Protein AF-A0A0M3J7D9-F1 (afdb_monomer)

Secondary structure (DSSP, 8-state):
-----SS-EEEEEEEP-TT--SEEEEEEEETT---EEEEEEE-TTSSSEEEEEEEEEGGGSSSSPEEEEEE-SSEEEEEETTSEEEEEETTGGGS--SEE--SEEEE-SS-EEEEEESSSSEEEEEETTEEEEEES------------

Structure (mmCIF, N/CA/C/O backbone):
data_AF-A0A0M3J7D9-F1
#
_entry.id   AF-A0A0M3J7D9-F1
#
loop_
_atom_site.group_PDB
_atom_site.id
_atom_site.type_symbol
_atom_site.label_atom_id
_atom_site.label_alt_id
_atom_site.label_comp_id
_atom_site.label_asym_id
_atom_site.label_entity_id
_atom_site.label_seq_id
_atom_site.pdbx_PDB_ins_code
_atom_site.Cartn_x
_atom_site.Cartn_y
_atom_site.Cartn_z
_atom_site.occupancy
_atom_site.B_iso_or_equiv
_atom_site.auth_seq_id
_atom_site.auth_comp_id
_atom_site.auth_asym_id
_atom_site.auth_atom_id
_atom_site.pdbx_PDB_model_num
ATOM 1 N N . MET A 1 1 ? -13.860 11.780 14.875 1.00 55.06 1 MET A N 1
ATOM 2 C CA . MET A 1 1 ? -12.614 12.543 14.596 1.00 55.06 1 MET A CA 1
ATOM 3 C C . MET A 1 1 ? -12.370 12.565 13.085 1.00 55.06 1 MET A C 1
ATOM 5 O O . MET A 1 1 ? -12.652 11.561 12.448 1.00 55.06 1 MET A O 1
ATOM 9 N N . LYS A 1 2 ? -11.923 13.683 12.485 1.00 66.69 2 LYS A N 1
ATOM 10 C CA . LYS A 1 2 ? -11.599 13.736 11.041 1.00 66.69 2 LYS A CA 1
ATOM 11 C C . LYS A 1 2 ? -10.154 13.282 10.822 1.00 66.69 2 LYS A C 1
ATOM 13 O O . LYS A 1 2 ? -9.255 13.837 11.450 1.00 66.69 2 LYS A O 1
ATOM 18 N N . LEU A 1 3 ? -9.952 12.309 9.938 1.00 74.44 3 LEU A N 1
ATOM 19 C CA . LEU A 1 3 ? -8.632 11.867 9.500 1.00 74.44 3 LEU A CA 1
ATOM 20 C C . LEU A 1 3 ? -7.981 12.991 8.680 1.00 74.44 3 LEU A C 1
ATOM 22 O O . LEU A 1 3 ? -8.598 13.510 7.749 1.00 74.44 3 LEU A O 1
ATOM 26 N N . LYS A 1 4 ? -6.781 13.427 9.072 1.00 77.81 4 LYS A N 1
ATOM 27 C CA . LYS A 1 4 ? -6.041 14.498 8.394 1.00 77.81 4 LYS A CA 1
ATOM 28 C C . LYS A 1 4 ? -4.712 13.956 7.894 1.00 77.81 4 LYS A C 1
ATOM 30 O O . LYS A 1 4 ? -4.000 13.296 8.645 1.00 77.81 4 LYS A O 1
ATOM 35 N N . PHE A 1 5 ? -4.382 14.301 6.658 1.00 82.25 5 PHE A N 1
ATOM 36 C CA . PHE A 1 5 ? -3.116 13.975 6.018 1.00 82.25 5 PHE A CA 1
ATOM 37 C C . PHE A 1 5 ? -2.399 15.265 5.634 1.00 82.25 5 PHE A C 1
ATOM 39 O O . PHE A 1 5 ? -3.039 16.295 5.421 1.00 82.25 5 PHE A O 1
ATOM 46 N N . SER A 1 6 ? -1.071 15.213 5.586 1.00 78.88 6 SER A N 1
ATOM 47 C CA . SER A 1 6 ? -0.213 16.351 5.245 1.00 78.88 6 SER A CA 1
ATOM 48 C C . SER A 1 6 ? -0.229 16.688 3.748 1.00 78.88 6 SER A C 1
ATOM 50 O O . SER A 1 6 ? 0.157 17.794 3.382 1.00 78.88 6 SER A O 1
ATOM 52 N N . GLY A 1 7 ? -0.706 15.776 2.895 1.00 85.00 7 GLY A N 1
ATOM 53 C CA . GLY A 1 7 ? -0.843 15.956 1.449 1.00 85.00 7 GLY A CA 1
ATOM 54 C C . GLY A 1 7 ? -2.071 15.244 0.878 1.00 85.00 7 GLY A C 1
ATOM 55 O O . GLY A 1 7 ? -2.860 14.645 1.616 1.00 85.00 7 GLY A O 1
ATOM 56 N N . ALA A 1 8 ? -2.231 15.308 -0.446 1.00 90.75 8 ALA A N 1
ATOM 57 C CA . ALA A 1 8 ? -3.271 14.553 -1.139 1.00 90.75 8 ALA A CA 1
ATOM 58 C C . ALA A 1 8 ? -3.029 13.048 -0.958 1.00 90.75 8 ALA A C 1
ATOM 60 O O . ALA A 1 8 ? -1.883 12.597 -0.959 1.00 90.75 8 ALA A O 1
ATOM 61 N N . ILE A 1 9 ? -4.101 12.272 -0.790 1.00 93.06 9 ILE A N 1
ATOM 62 C CA . ILE A 1 9 ? -3.993 10.812 -0.746 1.00 93.06 9 ILE A CA 1
ATOM 63 C C . ILE A 1 9 ? -3.624 10.311 -2.135 1.00 93.06 9 ILE A C 1
ATOM 65 O O . ILE A 1 9 ? -4.325 10.602 -3.102 1.00 93.06 9 ILE A O 1
ATOM 69 N N . SER A 1 10 ? -2.526 9.568 -2.212 1.00 92.94 10 SER A N 1
ATOM 70 C CA . SER A 1 10 ? -2.018 8.980 -3.449 1.00 92.94 10 SER A CA 1
ATOM 71 C C . SER A 1 10 ? -2.319 7.486 -3.535 1.00 92.94 10 SER A C 1
ATOM 73 O O . SER A 1 10 ? -2.554 6.969 -4.620 1.00 92.94 10 SER A O 1
ATOM 75 N N . VAL A 1 11 ? -2.384 6.799 -2.390 1.00 95.06 11 VAL A N 1
ATOM 76 C CA . VAL A 1 11 ? -2.707 5.373 -2.309 1.00 95.06 11 VAL A CA 1
ATOM 77 C C . VAL A 1 11 ? -3.704 5.114 -1.187 1.00 95.06 11 VAL A C 1
ATOM 79 O O . VAL A 1 11 ? -3.538 5.596 -0.066 1.00 95.06 11 VAL A O 1
ATOM 82 N N . LEU A 1 12 ? -4.711 4.295 -1.495 1.00 95.94 12 LEU A N 1
ATOM 83 C CA . LEU A 1 12 ? -5.642 3.708 -0.539 1.00 95.94 12 LEU A CA 1
ATOM 84 C C . LEU A 1 12 ? -5.879 2.248 -0.935 1.00 95.94 12 LEU A C 1
ATOM 86 O O . LEU A 1 12 ? -6.536 1.969 -1.935 1.00 95.94 12 LEU A O 1
ATOM 90 N N . GLN A 1 13 ? -5.343 1.323 -0.143 1.00 96.25 13 GLN A N 1
ATOM 91 C CA . GLN A 1 13 ? -5.408 -0.114 -0.3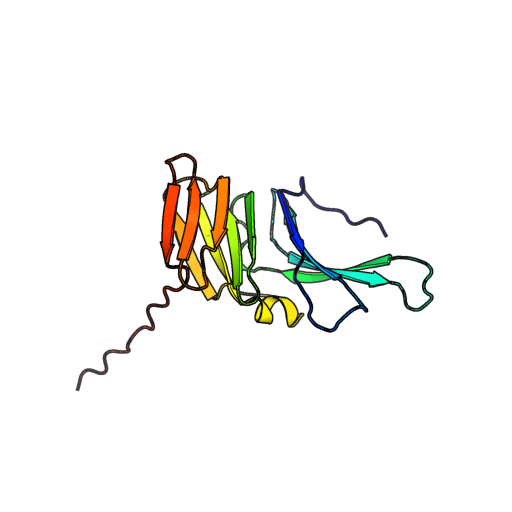90 1.00 96.25 13 GLN A CA 1
ATOM 92 C C . GLN A 1 13 ? -6.057 -0.813 0.802 1.00 96.25 13 GLN A C 1
ATOM 94 O O . GLN A 1 13 ? -5.530 -0.785 1.912 1.00 96.25 13 GLN A O 1
ATOM 99 N N . LEU A 1 14 ? -7.199 -1.461 0.567 1.00 94.56 14 LEU A N 1
ATOM 100 C CA . LEU A 1 14 ? -7.818 -2.325 1.571 1.00 94.56 14 LEU A CA 1
ATOM 101 C C . LEU A 1 14 ? -6.942 -3.561 1.781 1.00 94.56 14 LEU A C 1
ATOM 103 O O . LEU A 1 14 ? -6.556 -4.218 0.809 1.00 94.56 14 LEU A O 1
ATOM 107 N N . LEU A 1 15 ? -6.6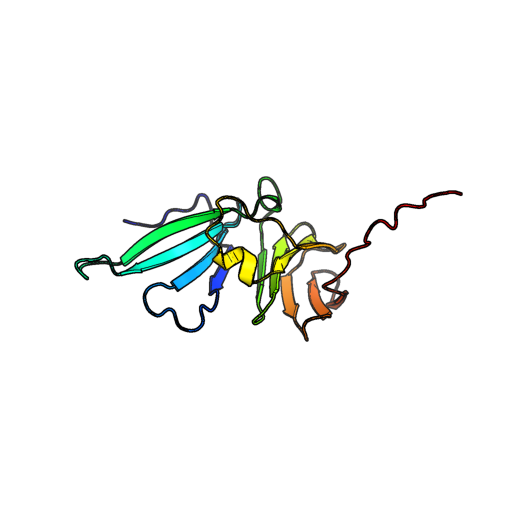60 -3.869 3.042 1.00 93.75 15 LEU A N 1
ATOM 108 C CA . LEU A 1 15 ? -5.979 -5.087 3.462 1.00 93.75 15 LEU A CA 1
ATOM 109 C C . LEU A 1 15 ? -7.055 -6.073 3.909 1.00 93.75 15 LEU A C 1
ATOM 111 O O . LEU A 1 15 ? -7.867 -5.762 4.786 1.00 93.75 15 LEU A O 1
ATOM 115 N N . ARG A 1 16 ? -7.124 -7.229 3.249 1.00 85.06 16 ARG A N 1
ATOM 116 C CA . ARG A 1 16 ? -8.182 -8.207 3.517 1.00 85.06 16 ARG A CA 1
ATOM 117 C C . ARG A 1 16 ? -7.888 -8.906 4.832 1.00 85.06 16 ARG A C 1
ATOM 119 O O . ARG A 1 16 ? -6.849 -9.529 4.978 1.00 85.06 16 ARG A O 1
ATOM 126 N N . LEU A 1 17 ? -8.811 -8.822 5.777 1.00 82.69 17 LEU A N 1
ATOM 127 C CA . LEU A 1 17 ? -8.734 -9.591 7.006 1.00 82.69 17 LEU A CA 1
ATOM 128 C C . LEU A 1 17 ? -9.715 -10.757 6.930 1.00 82.69 17 LEU A C 1
ATOM 130 O O . LEU A 1 17 ? -10.924 -10.554 7.033 1.00 82.69 17 LEU A O 1
ATOM 134 N N . ASP A 1 18 ? -9.208 -11.974 6.774 1.00 81.31 18 ASP A N 1
ATOM 135 C CA . ASP A 1 18 ? -10.067 -13.153 6.799 1.00 81.31 18 ASP A CA 1
ATOM 136 C C . ASP A 1 18 ? -10.579 -13.399 8.230 1.00 81.31 18 ASP A C 1
ATOM 138 O O . ASP A 1 18 ? -9.806 -13.502 9.184 1.00 81.31 18 ASP A O 1
ATOM 142 N N . GLY A 1 19 ? -11.904 -13.466 8.391 1.00 76.31 19 GLY A N 1
ATOM 143 C CA . GLY A 1 19 ? -12.560 -13.797 9.662 1.00 76.31 19 GLY A CA 1
ATOM 144 C C . GLY A 1 19 ? -12.610 -12.678 10.713 1.00 76.31 19 GLY A C 1
ATOM 145 O O . GLY A 1 19 ? -12.938 -12.957 11.867 1.00 76.31 19 GLY A O 1
ATOM 146 N N . ARG A 1 20 ? -12.299 -11.425 10.352 1.00 74.88 20 ARG A N 1
ATOM 147 C CA . ARG A 1 20 ? -12.373 -10.255 11.248 1.00 74.88 20 ARG A CA 1
ATOM 148 C C . ARG A 1 20 ? -13.319 -9.200 10.678 1.00 74.88 20 ARG A C 1
ATOM 150 O O . ARG A 1 20 ? -12.912 -8.352 9.890 1.00 74.88 20 ARG A O 1
ATOM 157 N N . ASP A 1 21 ? -14.563 -9.221 11.143 1.00 75.88 21 ASP A N 1
ATOM 158 C CA . ASP A 1 21 ? -15.579 -8.228 10.761 1.00 75.88 21 ASP A CA 1
ATOM 159 C C . ASP A 1 21 ? -15.635 -7.031 11.733 1.00 75.88 21 ASP A C 1
ATOM 161 O O . ASP A 1 21 ? -16.424 -6.104 11.551 1.00 75.88 21 ASP A O 1
ATOM 165 N N . ASP A 1 22 ? -14.807 -7.036 12.786 1.00 84.19 22 ASP A N 1
ATOM 166 C CA . ASP A 1 22 ? -14.764 -5.988 13.814 1.00 84.19 22 ASP A CA 1
ATOM 167 C C . ASP A 1 22 ? -14.104 -4.692 13.324 1.00 84.19 22 ASP A C 1
ATOM 169 O O . ASP A 1 22 ? -14.392 -3.609 13.845 1.00 84.19 22 ASP A O 1
ATOM 173 N N . LYS A 1 23 ? -13.215 -4.790 12.330 1.00 89.81 23 LYS A N 1
ATOM 174 C CA . LYS A 1 23 ? -12.460 -3.655 11.798 1.00 89.81 23 LYS A CA 1
ATOM 175 C C . LYS A 1 23 ? -11.996 -3.881 10.366 1.00 89.81 23 LYS A C 1
ATOM 177 O O . LYS A 1 23 ? -11.788 -5.005 9.929 1.00 89.81 23 LYS A O 1
ATOM 182 N N . ILE A 1 24 ? -11.730 -2.781 9.673 1.00 92.19 24 ILE A N 1
ATOM 183 C CA . ILE A 1 24 ? -11.115 -2.760 8.346 1.00 92.19 24 ILE A CA 1
ATOM 184 C C . ILE A 1 24 ? -9.690 -2.236 8.492 1.00 92.19 24 ILE A C 1
ATOM 186 O O . ILE A 1 24 ? -9.473 -1.223 9.163 1.00 92.19 24 ILE A O 1
ATOM 190 N N . LEU A 1 25 ? -8.725 -2.898 7.853 1.00 94.38 25 LEU A N 1
ATOM 191 C CA . LEU A 1 25 ? -7.362 -2.388 7.733 1.00 94.38 25 LEU A CA 1
ATOM 192 C C . LEU A 1 25 ? -7.130 -1.791 6.352 1.00 94.38 25 LEU A C 1
ATOM 194 O O . LEU A 1 25 ? -7.557 -2.331 5.331 1.00 94.38 25 LEU A O 1
ATOM 198 N N . ILE A 1 26 ? -6.464 -0.642 6.333 1.00 95.50 26 ILE A N 1
ATOM 199 C CA . ILE A 1 26 ? -6.242 0.140 5.125 1.00 95.50 26 ILE A CA 1
ATOM 200 C C . ILE A 1 26 ? -4.805 0.634 5.127 1.00 95.50 26 ILE A C 1
ATOM 202 O O . ILE A 1 26 ? -4.381 1.335 6.045 1.00 95.50 26 ILE A O 1
ATOM 206 N N . LEU A 1 27 ? -4.066 0.301 4.076 1.00 96.81 27 LEU A N 1
ATOM 207 C CA . LEU A 1 27 ? -2.799 0.938 3.766 1.00 96.81 27 LEU A CA 1
ATOM 208 C C . LEU A 1 27 ? -3.088 2.269 3.070 1.00 96.81 27 LEU A C 1
ATOM 210 O O . LEU A 1 27 ? -3.731 2.309 2.020 1.00 96.81 27 LEU A O 1
ATOM 214 N N . ILE A 1 28 ? -2.624 3.360 3.670 1.00 96.06 28 ILE A N 1
ATOM 215 C CA . ILE A 1 28 ? -2.817 4.712 3.153 1.00 96.06 28 ILE A CA 1
ATOM 216 C C . ILE A 1 28 ? -1.456 5.368 2.977 1.00 96.06 28 ILE A C 1
ATOM 218 O O . ILE A 1 28 ? -0.643 5.373 3.902 1.00 96.06 28 ILE A O 1
ATOM 222 N N . SER A 1 29 ? -1.242 5.975 1.813 1.00 95.12 29 SER A N 1
ATOM 223 C CA . SER A 1 29 ? -0.143 6.908 1.591 1.00 95.12 29 SER A CA 1
ATOM 224 C C . SER A 1 29 ? -0.661 8.239 1.062 1.00 95.12 29 SER A C 1
ATOM 226 O O . SER A 1 29 ? -1.685 8.311 0.378 1.00 95.12 29 SER A O 1
ATOM 228 N N . SER A 1 30 ? 0.067 9.299 1.393 1.00 91.69 30 SER A N 1
ATOM 229 C CA . SER A 1 30 ? -0.117 10.622 0.805 1.00 91.69 30 SER A CA 1
ATOM 230 C C . SER A 1 30 ? 1.102 10.989 -0.030 1.00 91.69 30 SER A C 1
ATOM 232 O O . SER A 1 30 ? 2.156 10.368 0.109 1.00 91.69 30 SER A O 1
ATOM 234 N N . THR A 1 31 ? 0.997 12.057 -0.817 1.00 89.50 31 THR A N 1
ATOM 235 C CA . THR A 1 31 ? 2.115 12.587 -1.617 1.00 89.50 31 THR A CA 1
ATOM 236 C C . THR A 1 31 ? 3.348 12.994 -0.803 1.00 89.50 31 THR A C 1
ATOM 238 O O . THR A 1 31 ? 4.384 13.282 -1.380 1.00 89.50 31 THR A O 1
ATOM 241 N N . LEU A 1 32 ? 3.259 13.053 0.529 1.00 87.62 32 LEU A N 1
ATOM 242 C CA . LEU A 1 32 ? 4.386 13.395 1.404 1.00 87.62 32 LEU A CA 1
ATOM 243 C C . LEU A 1 32 ? 4.890 12.213 2.242 1.00 87.62 32 LEU A C 1
ATOM 245 O O . LEU A 1 32 ? 5.858 12.368 2.983 1.00 87.62 32 LEU A O 1
ATOM 249 N N . GLY A 1 33 ? 4.218 11.058 2.163 1.00 85.75 33 GLY A N 1
ATOM 250 C CA . GLY A 1 33 ? 4.525 9.894 2.987 1.00 85.75 33 GLY A CA 1
ATOM 251 C C . GLY A 1 33 ? 4.526 10.175 4.505 1.00 85.75 33 GLY A C 1
ATOM 252 O O . GLY A 1 33 ? 4.054 11.218 4.975 1.00 85.75 33 GLY A O 1
ATOM 253 N N . PRO A 1 34 ? 5.030 9.222 5.302 1.00 92.56 34 PRO A N 1
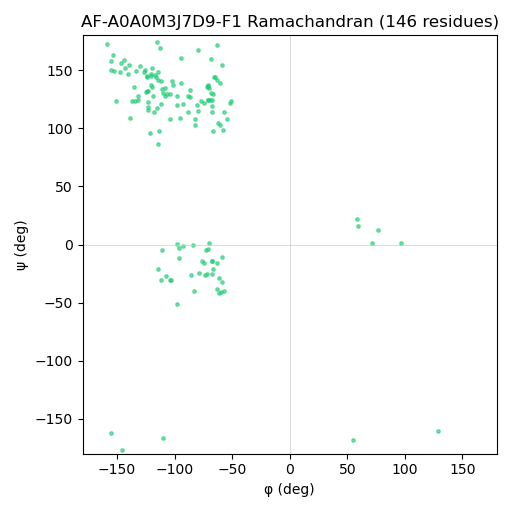ATOM 254 C CA . PRO A 1 34 ? 5.215 7.822 4.923 1.00 92.56 34 PRO A CA 1
ATOM 255 C C . PRO A 1 34 ? 3.868 7.108 4.730 1.00 92.56 34 PRO A C 1
ATOM 257 O O . PRO A 1 34 ? 2.838 7.534 5.262 1.00 92.56 34 PRO A O 1
ATOM 260 N N . ALA A 1 35 ? 3.882 6.000 3.994 1.00 95.50 35 ALA A N 1
ATOM 261 C CA . ALA A 1 35 ? 2.763 5.075 3.949 1.00 95.50 35 ALA A CA 1
ATOM 262 C C . ALA A 1 35 ? 2.558 4.423 5.327 1.00 95.50 35 ALA A C 1
ATOM 264 O O . ALA A 1 35 ? 3.505 4.167 6.078 1.00 95.50 35 ALA A O 1
ATOM 265 N N . ALA A 1 36 ? 1.303 4.178 5.687 1.00 95.75 36 ALA A N 1
ATOM 266 C CA . ALA A 1 36 ? 0.940 3.676 7.004 1.00 95.75 36 ALA A CA 1
ATOM 267 C C . ALA A 1 36 ? -0.290 2.771 6.946 1.00 95.75 36 ALA A C 1
ATOM 269 O O . ALA A 1 36 ? -1.202 2.997 6.149 1.00 95.75 36 ALA A O 1
ATOM 270 N N . VAL A 1 37 ? -0.337 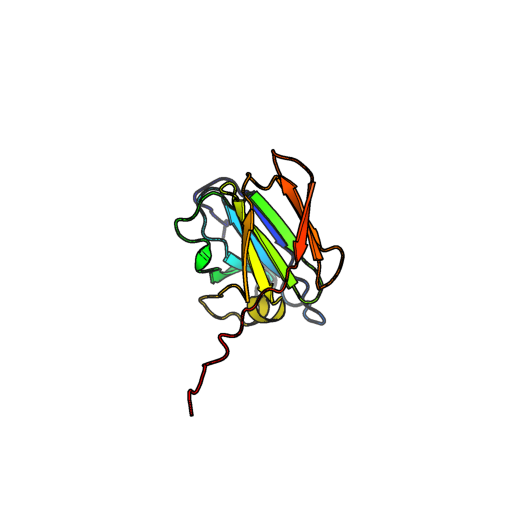1.788 7.846 1.00 96.75 37 VAL A N 1
ATOM 271 C CA . VAL A 1 37 ? -1.519 0.951 8.060 1.00 96.75 37 VAL A CA 1
ATOM 272 C C . VAL A 1 37 ? -2.417 1.616 9.094 1.00 96.75 37 VAL A C 1
ATOM 274 O O . VAL A 1 37 ? -1.993 1.979 10.197 1.00 96.75 37 VAL A O 1
ATOM 277 N N . TRP A 1 38 ? -3.681 1.771 8.729 1.00 95.75 38 TRP A N 1
ATOM 278 C CA . TRP A 1 38 ? -4.736 2.326 9.558 1.00 95.75 38 TRP A CA 1
ATOM 279 C C . TRP A 1 38 ? -5.802 1.276 9.813 1.00 95.75 38 TRP A C 1
ATOM 281 O O . TRP A 1 38 ? -6.121 0.477 8.938 1.00 95.75 38 TRP A O 1
ATOM 291 N N . SER A 1 39 ? -6.388 1.326 11.002 1.00 94.12 39 SER A N 1
ATOM 292 C CA . SER A 1 39 ? -7.631 0.629 11.308 1.00 94.12 39 SER A CA 1
ATOM 293 C C . SER A 1 39 ? -8.799 1.596 11.292 1.00 94.12 39 SER A C 1
ATOM 295 O O . SER A 1 39 ? -8.687 2.731 11.764 1.00 94.12 39 SER A O 1
ATOM 297 N N . LEU A 1 40 ? -9.911 1.104 10.762 1.00 93.25 40 LEU A N 1
ATOM 298 C CA . LEU A 1 40 ? -11.232 1.690 10.863 1.00 93.25 40 LEU A CA 1
ATOM 299 C C . LEU A 1 40 ? -12.130 0.692 11.590 1.00 93.25 40 LEU A C 1
ATOM 301 O O . LEU A 1 40 ? -12.392 -0.389 11.065 1.00 93.25 40 LEU A O 1
ATOM 305 N N . ALA A 1 41 ? -12.596 1.045 12.781 1.00 92.62 41 ALA A N 1
ATOM 306 C CA . ALA A 1 41 ? -13.471 0.196 13.585 1.00 92.62 41 ALA A CA 1
ATOM 307 C C . ALA A 1 41 ? -14.696 0.980 14.063 1.00 92.62 41 ALA A C 1
ATOM 309 O O . ALA A 1 41 ? -14.654 2.205 14.186 1.00 92.62 41 ALA A O 1
ATOM 310 N N . MET A 1 42 ? -15.798 0.277 14.317 1.00 91.94 42 MET A N 1
ATOM 311 C CA . MET A 1 42 ? -16.945 0.860 15.015 1.00 91.94 42 MET A CA 1
ATOM 312 C C . MET A 1 42 ? -16.574 1.062 16.490 1.00 91.94 42 MET A C 1
ATOM 314 O O . MET A 1 42 ? -15.983 0.170 17.100 1.00 91.94 42 MET A O 1
ATOM 318 N N . SER A 1 43 ? -16.924 2.210 17.068 1.00 90.88 43 SER A N 1
ATOM 319 C CA . SER A 1 43 ? -16.734 2.475 18.494 1.00 90.88 43 SER A CA 1
ATOM 320 C C . SER A 1 43 ? -17.480 1.438 19.346 1.00 90.88 43 SER A C 1
ATOM 322 O O . SER A 1 43 ? -18.479 0.852 18.917 1.00 90.88 43 SER A O 1
ATOM 324 N N . ALA A 1 44 ? -17.021 1.201 20.578 1.00 88.75 44 ALA A N 1
ATOM 325 C CA . ALA A 1 44 ? -17.605 0.175 21.454 1.00 88.75 44 ALA A CA 1
ATOM 326 C C . ALA A 1 44 ? -19.104 0.405 21.747 1.00 88.75 44 ALA A C 1
ATOM 328 O O . ALA A 1 44 ? -19.871 -0.546 21.888 1.00 88.75 44 ALA A O 1
ATOM 329 N N . ASP A 1 45 ? -19.528 1.670 21.793 1.00 92.88 45 ASP A N 1
ATOM 330 C CA . ASP A 1 45 ? -20.922 2.099 21.962 1.00 92.88 45 ASP A CA 1
ATOM 331 C C . ASP A 1 45 ? -21.728 2.124 20.645 1.00 92.88 45 ASP A C 1
ATOM 333 O O . ASP A 1 45 ? -22.912 2.457 20.653 1.00 92.88 45 ASP A O 1
ATOM 337 N N . LYS A 1 46 ? -21.101 1.770 19.514 1.00 90.62 46 LYS A N 1
ATOM 338 C CA . LYS A 1 46 ? -21.666 1.770 18.155 1.00 90.62 46 LYS A CA 1
ATOM 339 C C . LYS A 1 46 ? -22.183 3.127 17.671 1.00 90.62 46 LYS A C 1
ATOM 341 O O . LYS A 1 46 ? -23.015 3.177 16.765 1.00 90.62 46 LYS A O 1
ATOM 346 N N . SER A 1 47 ? -21.716 4.227 18.260 1.00 92.56 47 SER A N 1
ATOM 347 C CA . SER A 1 47 ? -22.184 5.571 17.912 1.00 92.56 47 SER A CA 1
ATOM 348 C C . SER A 1 47 ? -21.440 6.186 16.725 1.00 92.56 47 SER A C 1
A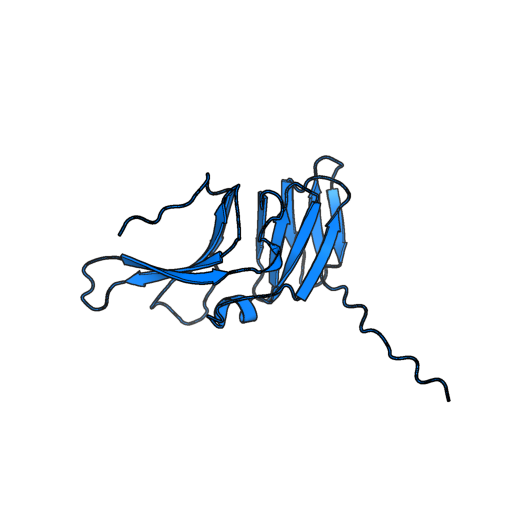TOM 350 O O . SER A 1 47 ? -21.995 7.043 16.034 1.00 92.56 47 SER A O 1
ATOM 352 N N . HIS A 1 48 ? -20.195 5.777 16.466 1.00 90.75 48 HIS A N 1
ATOM 353 C CA . HIS A 1 48 ? -19.374 6.340 15.396 1.00 90.75 48 HIS A CA 1
ATOM 354 C C . HIS A 1 48 ? -18.234 5.406 14.970 1.00 90.75 48 HIS A C 1
ATOM 356 O O . HIS A 1 48 ? -17.963 4.388 15.593 1.00 90.75 48 HIS A O 1
ATOM 362 N N . PHE A 1 49 ? -17.538 5.776 13.895 1.00 91.19 49 PHE A N 1
ATOM 363 C CA . PHE A 1 49 ? -16.324 5.091 13.464 1.00 91.19 49 PHE A CA 1
ATOM 364 C C . PHE A 1 49 ? -15.064 5.769 14.010 1.00 91.19 49 PHE A C 1
ATOM 366 O O . PHE A 1 49 ? -14.932 7.000 13.976 1.00 91.19 49 PHE A O 1
ATOM 373 N N . GLU A 1 50 ? -14.112 4.952 14.445 1.00 92.56 50 GLU A N 1
ATOM 374 C CA . GLU A 1 50 ? -12.817 5.359 14.970 1.00 92.56 50 GLU A CA 1
ATOM 375 C C . GLU A 1 50 ? -11.695 4.964 14.008 1.00 92.56 50 GLU A C 1
ATOM 377 O O . GLU A 1 50 ? -11.638 3.841 13.506 1.00 92.56 50 GLU A O 1
ATOM 382 N N . TRP A 1 51 ? -10.790 5.913 13.768 1.00 93.00 51 TRP A N 1
ATOM 383 C CA . TRP A 1 51 ? -9.584 5.708 12.975 1.00 93.00 51 TRP A CA 1
ATOM 384 C C . TRP A 1 51 ? -8.374 5.666 13.894 1.00 93.00 51 TRP A C 1
ATOM 386 O O . TRP A 1 51 ? -8.151 6.604 14.663 1.00 93.00 51 TRP A O 1
ATOM 396 N N . LYS A 1 52 ? -7.544 4.635 13.756 1.00 93.12 52 LYS A N 1
ATOM 397 C CA . LYS A 1 52 ? -6.288 4.516 14.500 1.00 93.12 52 LYS A CA 1
ATOM 398 C C . LYS A 1 52 ? -5.167 4.106 13.558 1.00 93.12 52 LYS A C 1
ATOM 400 O O . LYS A 1 52 ? -5.258 3.072 12.899 1.00 93.12 52 LYS A O 1
ATOM 405 N N . ARG A 1 53 ? -4.098 4.906 13.513 1.00 93.75 53 ARG A N 1
ATOM 406 C CA . ARG A 1 53 ? -2.853 4.518 12.841 1.00 93.75 53 ARG A CA 1
ATOM 407 C C . ARG A 1 53 ? -2.184 3.432 13.670 1.00 93.75 53 ARG A C 1
ATOM 409 O O . ARG A 1 53 ? -1.949 3.650 14.856 1.00 93.75 53 ARG A O 1
ATOM 416 N N . LEU A 1 54 ? -1.912 2.295 13.049 1.00 95.19 54 LEU A N 1
ATOM 417 C CA . LEU A 1 54 ? -1.303 1.143 13.707 1.00 95.19 54 LEU A CA 1
ATOM 418 C C . LEU A 1 54 ? 0.198 1.117 13.446 1.00 95.19 54 LEU A C 1
ATOM 420 O O . LEU A 1 54 ? 0.988 1.108 14.384 1.00 95.19 54 LEU A O 1
ATOM 424 N N . SER A 1 55 ? 0.566 1.220 12.172 1.00 96.31 55 SER A N 1
ATOM 425 C CA . SER A 1 55 ? 1.921 0.935 11.711 1.00 96.31 55 SER A CA 1
ATOM 426 C C . SER A 1 55 ? 2.376 1.945 10.670 1.00 96.31 55 SER A C 1
ATOM 428 O O . SER A 1 55 ? 1.556 2.526 9.954 1.00 96.31 55 SER A O 1
ATOM 430 N N . VAL A 1 56 ? 3.687 2.134 10.551 1.00 95.75 56 VAL A N 1
ATOM 431 C CA . VAL A 1 56 ? 4.318 2.930 9.491 1.00 95.75 56 VAL A CA 1
ATOM 432 C C . VAL A 1 56 ? 5.269 2.045 8.693 1.00 95.75 56 VAL A C 1
ATOM 434 O O . VAL A 1 56 ? 6.014 1.265 9.281 1.00 95.75 56 VAL A O 1
ATOM 437 N N . LEU A 1 57 ? 5.255 2.187 7.369 1.00 95.88 57 LEU A N 1
ATOM 438 C CA . LEU A 1 57 ? 6.185 1.509 6.469 1.00 95.88 57 LEU A CA 1
ATOM 439 C C . LEU A 1 57 ? 7.483 2.319 6.436 1.00 95.88 57 LEU A C 1
ATOM 441 O O . LEU A 1 57 ? 7.502 3.443 5.925 1.00 95.88 57 LEU A O 1
ATOM 445 N N . ASP A 1 58 ? 8.536 1.792 7.056 1.00 91.62 58 ASP A N 1
ATOM 446 C CA . ASP A 1 58 ? 9.737 2.563 7.398 1.00 91.62 58 ASP A CA 1
ATOM 447 C C . ASP A 1 58 ? 10.439 3.127 6.160 1.00 91.62 58 ASP A C 1
ATOM 449 O O . ASP A 1 58 ? 10.798 4.304 6.140 1.00 91.62 58 ASP A O 1
ATOM 453 N N . GLU A 1 59 ? 10.529 2.324 5.098 1.00 92.06 59 GLU A N 1
ATOM 454 C CA . GLU A 1 59 ? 11.212 2.678 3.848 1.00 92.06 59 GLU A CA 1
ATOM 455 C C . GLU A 1 59 ? 10.474 3.725 3.020 1.00 92.06 59 GLU A C 1
ATOM 457 O O . GLU A 1 59 ? 10.963 4.166 1.995 1.00 92.06 59 GLU A O 1
ATOM 462 N N . THR A 1 60 ? 9.289 4.158 3.439 1.00 92.31 60 THR A N 1
ATOM 463 C CA . THR A 1 60 ? 8.561 5.230 2.743 1.00 92.31 60 THR A CA 1
ATOM 464 C C . THR A 1 60 ? 8.760 6.595 3.397 1.00 92.31 60 THR A C 1
ATOM 466 O O . THR A 1 60 ? 8.198 7.595 2.950 1.00 92.31 60 THR A O 1
ATOM 469 N N . LYS A 1 61 ? 9.544 6.670 4.481 1.00 87.44 61 LYS A N 1
ATOM 470 C CA . LYS A 1 61 ? 9.889 7.935 5.139 1.00 87.44 61 LYS A CA 1
ATOM 471 C C . LYS A 1 61 ? 10.965 8.660 4.340 1.00 87.44 61 LYS A C 1
ATOM 473 O O . LYS A 1 61 ? 12.047 8.129 4.139 1.00 87.44 61 LYS A O 1
ATOM 478 N N . GLY A 1 62 ? 10.690 9.900 3.944 1.00 79.56 62 GLY A N 1
ATOM 479 C CA . GLY A 1 62 ? 11.668 10.734 3.235 1.00 79.56 62 GLY A CA 1
ATOM 480 C C . GLY A 1 62 ? 11.952 10.302 1.793 1.00 79.56 62 GLY A C 1
ATOM 481 O O . GLY A 1 62 ? 12.752 10.957 1.131 1.00 79.56 62 GLY A O 1
ATOM 482 N N . HIS A 1 63 ? 11.290 9.249 1.313 1.00 75.88 63 HIS A N 1
ATOM 483 C CA . HIS A 1 63 ? 11.254 8.876 -0.096 1.00 75.88 63 HIS A CA 1
ATOM 484 C C . HIS A 1 63 ? 10.242 9.730 -0.868 1.00 75.88 63 HIS A C 1
ATOM 486 O O . HIS A 1 63 ? 9.421 10.438 -0.275 1.00 75.88 63 HIS A O 1
ATOM 492 N N . ASP A 1 64 ? 10.312 9.661 -2.199 1.00 85.69 64 ASP A N 1
ATOM 493 C CA . ASP A 1 64 ? 9.364 10.330 -3.087 1.00 85.69 64 ASP A CA 1
ATOM 494 C C . ASP A 1 64 ? 7.927 9.788 -2.911 1.00 85.69 64 ASP A C 1
ATOM 496 O O . ASP A 1 64 ? 7.660 8.805 -2.214 1.00 85.69 64 ASP A O 1
ATOM 500 N N . THR A 1 65 ? 6.966 10.445 -3.552 1.00 92.06 65 THR A N 1
ATOM 501 C CA . THR A 1 65 ? 5.544 10.113 -3.505 1.00 92.06 65 THR A CA 1
ATOM 502 C C . THR A 1 65 ? 5.309 8.643 -3.843 1.00 92.06 65 THR A C 1
ATOM 504 O O . THR A 1 65 ? 5.601 8.205 -4.953 1.00 92.06 65 THR A O 1
ATOM 507 N N . VAL A 1 66 ? 4.687 7.894 -2.928 1.00 94.94 66 VAL A N 1
ATOM 508 C CA . VAL A 1 66 ? 4.098 6.585 -3.250 1.00 94.94 66 VAL A CA 1
ATOM 509 C C . VAL A 1 66 ? 2.912 6.818 -4.182 1.00 94.94 66 VAL A C 1
ATOM 511 O O . VAL A 1 66 ? 1.968 7.502 -3.795 1.00 94.94 66 VAL A O 1
ATOM 514 N N . VAL A 1 67 ? 2.945 6.269 -5.392 1.00 94.88 67 VAL A N 1
ATOM 515 C CA . VAL A 1 67 ? 2.001 6.588 -6.480 1.00 94.88 67 VAL A CA 1
ATOM 516 C C . VAL A 1 67 ? 0.999 5.486 -6.775 1.00 94.88 67 VAL A C 1
ATOM 518 O O . VAL A 1 67 ? -0.095 5.772 -7.252 1.00 94.88 67 VAL A O 1
ATOM 521 N N . CYS A 1 68 ? 1.338 4.230 -6.500 1.00 95.25 68 CYS A N 1
ATOM 522 C CA . CYS A 1 68 ? 0.414 3.122 -6.703 1.00 95.25 68 CYS A CA 1
ATOM 523 C C . CYS A 1 68 ? 0.721 1.948 -5.773 1.00 95.25 68 CYS A C 1
ATOM 525 O O . CYS A 1 68 ? 1.798 1.853 -5.182 1.00 95.25 68 CYS A O 1
ATOM 527 N N . SER A 1 69 ? -0.262 1.061 -5.640 1.00 97.00 69 SER A N 1
ATOM 528 C CA . SER A 1 69 ? -0.162 -0.168 -4.863 1.00 97.00 69 SER A CA 1
ATOM 529 C C . SER A 1 69 ? -0.928 -1.303 -5.525 1.00 97.00 69 SER A C 1
ATOM 531 O O . SER A 1 69 ? -1.866 -1.076 -6.288 1.00 97.00 69 SER A O 1
ATOM 533 N N . THR A 1 70 ? -0.573 -2.529 -5.168 1.00 96.62 70 THR A N 1
ATOM 534 C CA . THR A 1 70 ? -1.331 -3.739 -5.494 1.00 96.62 70 THR A CA 1
ATOM 535 C C . THR A 1 70 ? -1.193 -4.744 -4.355 1.00 96.62 70 THR A C 1
ATOM 537 O O . THR A 1 70 ? -0.220 -4.708 -3.606 1.00 96.62 70 THR A O 1
ATOM 540 N N . ALA A 1 71 ? -2.152 -5.657 -4.230 1.00 94.81 71 ALA A N 1
ATOM 541 C CA . ALA A 1 71 ? -2.141 -6.696 -3.207 1.00 94.81 71 ALA A CA 1
ATOM 542 C C . ALA A 1 71 ? -2.640 -8.042 -3.757 1.00 94.81 71 ALA A C 1
ATOM 544 O O . ALA A 1 71 ? -3.534 -8.071 -4.611 1.00 94.81 71 ALA A O 1
ATOM 545 N N . THR A 1 72 ? -2.078 -9.132 -3.236 1.00 92.62 72 THR A N 1
ATOM 546 C CA . THR A 1 72 ? -2.617 -10.502 -3.279 1.00 92.62 72 THR A CA 1
ATOM 547 C C . THR A 1 72 ? -3.069 -10.909 -1.869 1.00 92.62 72 THR A C 1
ATOM 549 O O . THR A 1 72 ? -3.233 -10.054 -0.997 1.00 92.62 72 THR A O 1
ATOM 552 N N . GLN A 1 73 ? -3.328 -12.198 -1.634 1.00 89.88 73 GLN A N 1
ATOM 553 C CA . GLN A 1 73 ? -3.618 -12.707 -0.287 1.00 89.88 73 GLN A CA 1
ATOM 554 C C . GLN A 1 73 ? -2.371 -12.737 0.611 1.00 89.88 73 GLN A C 1
ATOM 556 O O . GLN A 1 73 ? -2.494 -12.655 1.829 1.00 89.88 73 GLN A O 1
ATOM 561 N N . SER A 1 74 ? -1.185 -12.835 0.014 1.00 91.62 74 SER A N 1
ATOM 562 C CA . SER A 1 74 ? 0.092 -13.033 0.710 1.00 91.62 74 SER A CA 1
ATOM 563 C C . SER A 1 74 ? 1.037 -11.851 0.582 1.00 91.62 74 SER A C 1
ATOM 565 O O . SER A 1 74 ? 1.913 -11.708 1.431 1.00 91.62 74 SER A O 1
ATOM 567 N N . MET A 1 75 ? 0.864 -10.985 -0.419 1.00 94.06 75 MET A N 1
ATOM 568 C CA . MET A 1 75 ? 1.817 -9.918 -0.726 1.00 94.06 75 MET A CA 1
ATOM 569 C C . MET A 1 75 ? 1.133 -8.575 -0.965 1.00 94.06 75 MET A C 1
ATOM 571 O O . MET A 1 75 ? 0.018 -8.495 -1.480 1.00 94.06 75 MET A O 1
ATOM 575 N N . VAL A 1 76 ? 1.830 -7.492 -0.632 1.00 96.25 76 VAL A N 1
ATOM 576 C CA . VAL A 1 76 ? 1.448 -6.117 -0.965 1.00 96.25 76 VAL A CA 1
ATOM 577 C C . VAL A 1 76 ? 2.659 -5.415 -1.549 1.00 96.25 76 VAL A C 1
ATOM 579 O O . VAL A 1 76 ? 3.719 -5.407 -0.937 1.00 96.25 76 VAL A O 1
ATOM 582 N N . ALA A 1 77 ? 2.504 -4.804 -2.718 1.00 96.69 77 ALA A N 1
ATOM 583 C CA . ALA A 1 77 ? 3.534 -3.970 -3.317 1.00 96.69 77 ALA A CA 1
ATOM 584 C C . ALA A 1 77 ? 3.064 -2.522 -3.383 1.00 96.69 77 ALA A C 1
ATOM 586 O O . ALA A 1 77 ? 1.900 -2.248 -3.689 1.00 96.69 77 ALA A O 1
ATOM 587 N N . ILE A 1 78 ? 3.987 -1.602 -3.137 1.00 96.81 78 ILE A N 1
ATOM 588 C CA . ILE A 1 78 ? 3.819 -0.174 -3.389 1.00 96.81 78 ILE A CA 1
ATOM 589 C C . ILE A 1 78 ? 4.977 0.316 -4.247 1.00 96.81 78 ILE A C 1
ATOM 591 O O . ILE A 1 78 ? 6.089 -0.190 -4.125 1.00 96.81 78 ILE A O 1
ATOM 595 N N . ALA A 1 79 ? 4.721 1.309 -5.091 1.00 95.62 79 ALA A N 1
ATOM 596 C CA . ALA A 1 79 ? 5.769 1.973 -5.852 1.00 95.62 79 ALA A CA 1
ATOM 597 C C . ALA A 1 79 ? 5.773 3.473 -5.600 1.00 95.62 79 ALA A C 1
ATOM 599 O O . ALA A 1 79 ? 4.716 4.095 -5.449 1.00 95.62 79 ALA A O 1
ATOM 600 N N . THR A 1 80 ? 6.967 4.043 -5.596 1.00 93.19 80 THR A N 1
ATOM 601 C CA . THR A 1 80 ? 7.227 5.478 -5.563 1.00 93.19 80 THR A CA 1
ATOM 602 C C . THR A 1 80 ? 7.411 6.028 -6.975 1.00 93.19 80 THR A C 1
ATOM 604 O O . THR A 1 80 ? 7.676 5.299 -7.936 1.00 93.19 80 THR A O 1
ATOM 607 N N . TYR A 1 81 ? 7.246 7.342 -7.118 1.00 92.19 81 TYR A N 1
ATOM 608 C CA . TYR A 1 81 ? 7.447 8.027 -8.391 1.00 92.19 81 TYR A CA 1
ATOM 609 C C . TYR A 1 81 ? 8.920 8.026 -8.832 1.00 92.19 81 TYR A C 1
ATOM 611 O O . TYR A 1 81 ? 9.187 8.024 -10.028 1.00 92.19 81 TYR A O 1
ATOM 619 N N . ASP A 1 82 ? 9.876 7.918 -7.905 1.00 90.44 82 ASP A N 1
ATOM 620 C CA . ASP A 1 82 ? 11.302 7.766 -8.228 1.00 90.44 82 ASP A CA 1
ATOM 621 C C . ASP A 1 82 ? 11.686 6.374 -8.774 1.00 90.44 82 ASP A C 1
ATOM 623 O O . ASP A 1 82 ? 12.822 6.181 -9.199 1.00 90.44 82 ASP A O 1
ATOM 627 N N . GLY A 1 83 ? 10.740 5.427 -8.819 1.00 90.44 83 GLY A N 1
ATOM 628 C CA . GLY A 1 83 ? 10.957 4.085 -9.358 1.00 90.44 83 GLY A CA 1
ATOM 629 C C . GLY A 1 83 ? 11.287 3.018 -8.313 1.00 90.44 83 GLY A C 1
ATOM 630 O O . GLY A 1 83 ? 11.445 1.855 -8.682 1.00 90.44 83 GLY A O 1
ATOM 631 N N . SER A 1 84 ? 11.338 3.353 -7.022 1.00 93.31 84 SER A N 1
ATOM 632 C CA . SER A 1 84 ? 11.466 2.347 -5.960 1.00 93.31 84 SER A CA 1
ATOM 633 C C . SER A 1 84 ? 10.168 1.551 -5.795 1.00 93.31 84 SER A C 1
ATOM 635 O O . SER A 1 84 ? 9.067 2.105 -5.757 1.00 93.31 84 SER A O 1
ATOM 637 N N . ILE A 1 85 ? 10.281 0.232 -5.673 1.00 95.62 85 ILE A N 1
ATOM 638 C CA . ILE A 1 85 ? 9.157 -0.672 -5.428 1.00 95.62 85 ILE A CA 1
ATOM 639 C C . ILE A 1 85 ? 9.449 -1.455 -4.158 1.00 95.62 85 ILE A C 1
ATOM 641 O O . ILE A 1 85 ? 10.452 -2.160 -4.078 1.00 95.62 85 ILE A O 1
ATOM 645 N N . PHE A 1 86 ? 8.554 -1.356 -3.183 1.00 95.50 86 PHE A N 1
ATOM 646 C CA . PHE A 1 86 ? 8.650 -2.073 -1.918 1.00 95.50 86 PHE A CA 1
ATOM 647 C C . PHE A 1 86 ? 7.592 -3.164 -1.876 1.00 95.50 86 PHE A C 1
ATOM 649 O O . PHE A 1 86 ? 6.407 -2.900 -2.099 1.00 95.50 86 PHE A O 1
ATOM 656 N N . VAL A 1 87 ? 8.024 -4.383 -1.576 1.00 95.88 87 VAL A N 1
ATOM 657 C CA . VAL A 1 87 ? 7.161 -5.554 -1.440 1.00 95.88 87 VAL A CA 1
ATOM 658 C C . VAL A 1 87 ? 7.123 -5.950 0.028 1.00 95.88 87 VAL A C 1
ATOM 660 O O . VAL A 1 87 ? 8.162 -6.074 0.664 1.00 95.88 87 VAL A O 1
ATOM 663 N N . TYR A 1 88 ? 5.927 -6.144 0.565 1.00 95.62 88 TYR A N 1
ATOM 664 C CA . TYR A 1 88 ? 5.655 -6.530 1.943 1.00 95.62 88 TYR A CA 1
ATOM 665 C C . TYR A 1 88 ? 4.891 -7.845 1.949 1.00 95.62 88 TYR A C 1
ATOM 667 O O . TYR A 1 88 ? 4.005 -8.050 1.113 1.00 95.62 88 TYR A O 1
ATOM 675 N N . ARG A 1 89 ? 5.146 -8.694 2.946 1.00 93.94 89 ARG A N 1
ATOM 676 C CA . ARG A 1 89 ? 4.225 -9.791 3.235 1.00 93.94 89 ARG A CA 1
ATOM 677 C C . ARG A 1 89 ? 2.943 -9.212 3.814 1.00 93.94 89 ARG A C 1
ATOM 679 O O . ARG A 1 89 ? 2.971 -8.344 4.688 1.00 93.94 89 ARG A O 1
ATOM 686 N N . HIS A 1 90 ? 1.811 -9.700 3.330 1.00 93.38 90 HIS A N 1
ATOM 687 C CA . HIS A 1 90 ? 0.500 -9.254 3.771 1.00 93.38 90 HIS A CA 1
ATOM 688 C C . HIS A 1 90 ? 0.325 -9.495 5.275 1.00 93.38 90 HIS A C 1
ATOM 690 O O . HIS A 1 90 ? -0.143 -8.599 5.965 1.00 93.38 90 HIS A O 1
ATOM 696 N N . GLU A 1 91 ? 0.778 -10.642 5.796 1.00 93.12 91 GLU A N 1
ATOM 6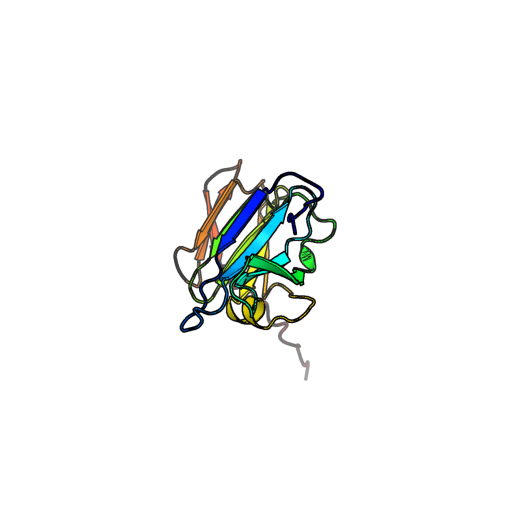97 C CA . GLU A 1 91 ? 0.728 -10.976 7.229 1.00 93.12 91 GLU A CA 1
ATOM 698 C C . GLU A 1 91 ? 1.437 -9.944 8.118 1.00 93.12 91 GLU A C 1
ATOM 700 O O . GLU A 1 91 ? 0.888 -9.561 9.150 1.00 93.12 91 GLU A O 1
ATOM 705 N N . ASP A 1 92 ? 2.592 -9.424 7.684 1.00 93.44 92 ASP A N 1
ATOM 706 C CA . ASP A 1 92 ? 3.371 -8.449 8.451 1.00 93.44 92 ASP A CA 1
ATOM 707 C C . ASP A 1 92 ? 2.569 -7.155 8.640 1.00 93.44 92 ASP A C 1
ATOM 709 O O . ASP A 1 92 ? 2.541 -6.588 9.731 1.00 93.44 92 ASP A O 1
ATOM 713 N N . LEU A 1 93 ? 1.816 -6.737 7.618 1.00 94.00 93 LEU A N 1
ATOM 714 C CA . LEU A 1 93 ? 0.940 -5.562 7.680 1.00 94.00 93 LEU A CA 1
ATOM 715 C C . LEU A 1 93 ? -0.256 -5.735 8.632 1.00 94.00 93 LEU A C 1
ATOM 717 O O . LEU A 1 93 ? -0.903 -4.743 8.975 1.00 94.00 93 LEU A O 1
ATOM 721 N N . LEU A 1 94 ? -0.559 -6.963 9.066 1.00 92.50 94 LEU A N 1
ATOM 722 C CA . LEU A 1 94 ? -1.657 -7.258 9.993 1.00 92.50 94 LEU A CA 1
ATOM 723 C C . LEU A 1 94 ? -1.206 -7.350 11.457 1.00 92.50 94 LEU A C 1
ATOM 725 O O . LEU A 1 94 ? -2.060 -7.370 12.341 1.00 92.50 94 LEU A O 1
ATOM 729 N N . THR A 1 95 ? 0.104 -7.399 11.722 1.00 87.69 95 THR A N 1
ATOM 730 C CA . THR A 1 95 ? 0.677 -7.620 13.067 1.00 87.69 95 THR A CA 1
ATOM 731 C C . THR A 1 95 ? 0.439 -6.472 14.054 1.00 87.69 95 THR A C 1
ATOM 733 O O . THR A 1 95 ? 0.611 -6.652 15.255 1.00 87.69 95 THR A O 1
ATOM 736 N N . GLU A 1 96 ? 0.028 -5.298 13.563 1.00 87.25 96 GLU A N 1
ATOM 737 C CA . GLU A 1 96 ? -0.061 -4.042 14.326 1.00 87.25 96 GLU A CA 1
ATOM 738 C C . GLU A 1 96 ? 1.274 -3.577 14.934 1.00 87.25 96 GLU A C 1
ATOM 740 O O . GLU A 1 96 ? 1.282 -2.694 15.796 1.00 87.25 96 GLU A O 1
ATOM 745 N N . GLU A 1 97 ? 2.404 -4.118 14.466 1.00 93.25 97 GLU A N 1
ATOM 746 C CA . GLU A 1 97 ? 3.730 -3.647 14.860 1.00 93.25 97 GLU A CA 1
ATOM 747 C C . GLU A 1 97 ? 3.909 -2.173 14.460 1.00 93.25 97 GLU A C 1
ATOM 749 O O . GLU A 1 97 ? 3.512 -1.785 13.356 1.00 93.25 97 GLU A O 1
ATOM 754 N N . PRO A 1 98 ? 4.514 -1.310 15.298 1.00 93.81 98 PRO A N 1
ATOM 755 C CA . PRO A 1 98 ? 4.581 0.125 15.013 1.00 93.81 98 PRO A CA 1
ATOM 756 C C . PRO A 1 98 ? 5.335 0.471 13.722 1.00 93.81 98 PRO A C 1
ATOM 758 O O . PRO A 1 98 ? 5.067 1.501 13.094 1.00 93.81 98 PRO A O 1
ATOM 761 N N . ILE A 1 99 ? 6.298 -0.372 13.344 1.00 95.31 99 ILE A N 1
ATOM 762 C CA . ILE A 1 99 ? 7.177 -0.189 12.190 1.00 95.31 99 ILE A CA 1
ATOM 763 C C . ILE A 1 99 ? 7.193 -1.490 11.392 1.00 95.31 99 ILE A C 1
ATOM 765 O O . ILE A 1 99 ? 7.547 -2.535 11.929 1.00 95.31 99 ILE A O 1
ATOM 769 N N . ILE A 1 100 ? 6.857 -1.402 10.107 1.00 96.31 100 ILE A N 1
ATOM 770 C CA . ILE A 1 100 ? 6.916 -2.520 9.163 1.00 96.31 100 ILE A CA 1
ATOM 771 C C . ILE A 1 100 ? 8.024 -2.258 8.149 1.00 96.31 100 ILE A C 1
ATOM 773 O O . ILE A 1 100 ? 8.198 -1.123 7.698 1.00 96.31 100 ILE A O 1
ATOM 777 N N . ARG A 1 101 ? 8.747 -3.321 7.793 1.00 94.56 101 ARG A N 1
ATOM 778 C CA . ARG A 1 101 ? 9.768 -3.327 6.745 1.00 94.56 101 ARG A CA 1
ATOM 779 C C . ARG A 1 101 ? 9.348 -4.226 5.593 1.00 94.56 101 ARG A C 1
ATOM 781 O O . ARG A 1 101 ? 8.635 -5.210 5.786 1.00 94.56 101 ARG A O 1
ATOM 788 N N . SER A 1 102 ? 9.784 -3.852 4.407 1.00 94.62 102 SER A N 1
ATOM 789 C CA . SER A 1 102 ? 9.628 -4.595 3.171 1.00 94.62 102 SER A CA 1
ATOM 790 C C . SER A 1 102 ? 10.418 -5.902 3.226 1.00 94.62 102 SER A C 1
ATOM 792 O O . SER A 1 102 ? 11.500 -5.989 3.808 1.00 94.62 102 SER A O 1
ATOM 794 N N . SER A 1 103 ? 9.857 -6.944 2.623 1.00 93.00 103 SER A N 1
ATOM 795 C CA . SER A 1 103 ? 10.543 -8.209 2.373 1.00 93.00 103 SER A CA 1
ATOM 796 C C . SER A 1 103 ? 11.478 -8.121 1.167 1.00 93.00 103 SER A C 1
ATOM 798 O O . SER A 1 103 ? 12.419 -8.902 1.065 1.00 93.00 103 SER A O 1
ATOM 800 N N . SER A 1 104 ? 11.210 -7.200 0.238 1.00 92.56 104 SER A N 1
ATOM 801 C CA . SER A 1 104 ? 12.068 -6.935 -0.915 1.00 92.56 104 SER A CA 1
ATOM 802 C C . SER A 1 104 ? 11.916 -5.491 -1.386 1.00 92.56 104 SER A C 1
ATOM 804 O O . SER A 1 104 ? 10.836 -4.901 -1.284 1.00 92.56 104 SER A O 1
ATOM 806 N N . GLN A 1 105 ? 13.001 -4.953 -1.935 1.00 93.50 105 GLN A N 1
ATOM 807 C CA . GLN A 1 105 ? 13.048 -3.666 -2.609 1.00 93.50 105 GLN A CA 1
ATOM 808 C C . GLN A 1 105 ? 13.580 -3.879 -4.025 1.00 93.50 105 GLN A C 1
ATOM 810 O O . GLN A 1 105 ? 14.598 -4.543 -4.219 1.00 93.50 105 GLN A O 1
ATOM 815 N N . ILE A 1 106 ? 12.895 -3.304 -5.009 1.00 92.75 106 ILE A N 1
ATOM 816 C CA . ILE A 1 106 ? 13.257 -3.391 -6.422 1.00 92.75 106 ILE A CA 1
ATOM 817 C C . ILE A 1 106 ? 13.377 -1.974 -6.973 1.00 92.75 106 ILE A C 1
ATOM 819 O O . ILE A 1 106 ? 12.487 -1.148 -6.774 1.00 92.75 106 ILE A O 1
ATOM 823 N N . GLU A 1 107 ? 14.467 -1.695 -7.679 1.00 92.00 107 GLU A N 1
ATOM 824 C CA . GLU A 1 107 ? 14.653 -0.430 -8.387 1.00 92.00 107 GLU A CA 1
ATOM 825 C C . GLU A 1 107 ? 14.174 -0.573 -9.832 1.00 92.00 107 GLU A C 1
ATOM 827 O O . GLU A 1 107 ? 14.667 -1.408 -10.593 1.00 92.00 107 GLU A O 1
ATOM 832 N N . ASN A 1 108 ? 13.204 0.250 -10.219 1.00 87.25 108 ASN A N 1
ATOM 833 C CA . ASN A 1 108 ? 12.749 0.378 -11.594 1.00 87.25 108 ASN A CA 1
ATOM 834 C C . ASN A 1 108 ? 13.302 1.687 -12.182 1.00 87.25 108 ASN A C 1
ATOM 836 O O . ASN A 1 108 ? 13.097 2.744 -11.593 1.00 87.25 108 ASN A O 1
ATOM 840 N N . PRO A 1 109 ? 13.943 1.679 -13.365 1.00 86.12 109 PRO A N 1
ATOM 841 C CA . PRO A 1 109 ? 14.653 2.850 -13.899 1.00 86.12 109 PRO A CA 1
ATOM 842 C C . PRO A 1 109 ? 13.743 4.010 -14.341 1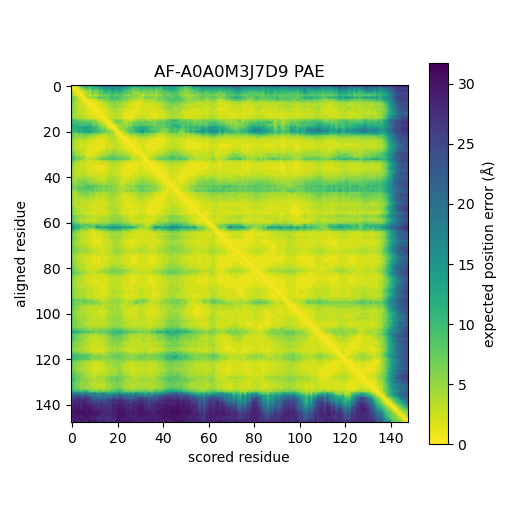.00 86.12 109 PRO A C 1
ATOM 844 O O . PRO A 1 109 ? 14.229 5.004 -14.879 1.00 86.12 109 PRO A O 1
ATOM 847 N N . ALA A 1 110 ? 12.425 3.884 -14.182 1.00 89.44 110 ALA A N 1
ATOM 848 C CA . ALA A 1 110 ? 11.454 4.892 -14.577 1.00 89.44 110 ALA A CA 1
ATOM 849 C C . ALA A 1 110 ? 10.292 4.977 -13.571 1.00 89.44 110 ALA A C 1
ATOM 851 O O . ALA A 1 110 ? 9.925 3.954 -12.983 1.00 89.44 110 ALA A O 1
ATOM 852 N N . PRO A 1 111 ? 9.648 6.152 -13.436 1.00 90.75 111 PRO A N 1
ATOM 853 C CA . PRO A 1 111 ? 8.482 6.326 -12.581 1.00 90.75 111 PRO A CA 1
ATOM 854 C C . PRO A 1 111 ? 7.390 5.287 -12.824 1.00 90.75 111 PRO A C 1
ATOM 856 O O . PRO A 1 111 ? 6.892 5.140 -13.947 1.00 90.75 111 PRO A O 1
ATOM 859 N N . ALA A 1 112 ? 7.007 4.575 -11.765 1.00 92.69 112 ALA A N 1
ATOM 860 C CA . ALA A 1 112 ? 5.897 3.637 -11.814 1.00 92.69 112 ALA A CA 1
ATOM 861 C C . ALA A 1 112 ? 4.568 4.398 -11.927 1.00 92.69 112 ALA A C 1
ATOM 863 O O . ALA A 1 112 ? 4.337 5.390 -11.244 1.00 92.69 112 ALA A O 1
ATOM 864 N N . MET A 1 113 ? 3.673 3.920 -12.784 1.00 93.62 113 MET A N 1
ATOM 865 C CA . MET A 1 113 ? 2.317 4.456 -12.946 1.00 93.62 113 MET A CA 1
ATOM 866 C C . MET A 1 113 ? 1.262 3.461 -12.462 1.00 93.62 113 MET A C 1
ATOM 868 O O . MET A 1 113 ? 0.189 3.857 -12.013 1.00 93.62 113 MET A O 1
ATOM 872 N N . SER A 1 114 ? 1.549 2.162 -12.564 1.00 95.19 114 SER A N 1
ATOM 873 C CA . SER A 1 114 ? 0.671 1.104 -12.076 1.00 95.19 114 SER A CA 1
ATOM 874 C C . SER A 1 114 ? 1.458 -0.166 -11.771 1.00 95.19 114 SER A C 1
ATOM 876 O O . SER A 1 114 ? 2.462 -0.459 -12.424 1.00 95.19 114 SER A O 1
ATOM 878 N N . LEU A 1 115 ? 0.961 -0.933 -10.803 1.00 95.94 115 LEU A N 1
ATOM 879 C CA . LEU A 1 115 ? 1.488 -2.230 -10.407 1.00 95.94 115 LEU A CA 1
ATOM 880 C C . LEU A 1 115 ? 0.392 -3.285 -10.485 1.00 95.94 115 LEU A C 1
ATOM 882 O O . LEU A 1 115 ? -0.758 -3.027 -10.119 1.00 95.94 115 LEU A O 1
ATOM 886 N N . LYS A 1 116 ? 0.763 -4.503 -10.877 1.00 96.12 116 LYS A N 1
ATOM 887 C CA . LYS A 1 116 ? -0.124 -5.659 -10.773 1.00 96.12 116 LYS A CA 1
ATOM 888 C C . LYS A 1 116 ? 0.665 -6.944 -10.581 1.00 96.12 116 LYS A C 1
ATOM 890 O O . LYS A 1 116 ? 1.494 -7.285 -11.417 1.00 96.12 116 LYS A O 1
ATOM 895 N N . PHE A 1 117 ? 0.372 -7.677 -9.512 1.00 94.88 117 PHE A N 1
ATOM 896 C CA . PHE A 1 117 ? 0.831 -9.059 -9.388 1.00 94.88 117 PHE A CA 1
ATOM 897 C C . PHE A 1 117 ? 0.139 -9.923 -10.444 1.00 94.88 117 PHE A C 1
ATOM 899 O O . PHE A 1 117 ? -1.090 -9.860 -10.579 1.00 94.88 117 PHE A O 1
ATOM 906 N N . LEU A 1 118 ? 0.928 -10.690 -11.196 1.00 92.75 118 LEU A N 1
ATOM 907 C CA . LEU A 1 118 ? 0.415 -11.759 -12.057 1.00 92.75 118 LEU A CA 1
ATOM 908 C C . LEU A 1 118 ? 0.194 -13.030 -11.236 1.00 92.75 118 LEU A C 1
ATOM 910 O O . LEU A 1 118 ? -0.825 -13.697 -11.394 1.00 92.75 118 LEU A O 1
ATOM 914 N N . ASP A 1 119 ? 1.126 -13.292 -10.325 1.00 87.88 119 ASP A N 1
ATOM 915 C CA . ASP A 1 119 ? 1.122 -14.356 -9.330 1.00 87.88 119 ASP A CA 1
ATOM 916 C C . ASP A 1 119 ? 2.018 -13.937 -8.143 1.00 87.88 119 ASP A C 1
ATOM 918 O O . ASP A 1 119 ? 2.294 -12.749 -7.953 1.00 87.88 119 ASP A O 1
ATOM 922 N N . GLU A 1 120 ? 2.434 -14.900 -7.323 1.00 84.00 120 GLU A N 1
ATOM 923 C CA . GLU A 1 120 ? 3.276 -14.675 -6.142 1.00 84.00 120 GLU A CA 1
ATOM 924 C C . GLU A 1 120 ? 4.759 -14.429 -6.477 1.00 84.00 120 GLU A C 1
ATOM 926 O O . GLU A 1 120 ? 5.514 -13.956 -5.628 1.00 84.00 120 GLU A O 1
ATOM 931 N N . GLU A 1 121 ? 5.186 -14.718 -7.707 1.00 86.88 121 GLU A N 1
ATOM 932 C CA . GLU A 1 121 ? 6.572 -14.571 -8.156 1.00 86.88 121 GLU A CA 1
ATOM 933 C C . GLU A 1 121 ? 6.761 -13.340 -9.039 1.00 86.88 121 GLU A C 1
ATOM 935 O O . GLU A 1 121 ? 7.831 -12.733 -9.016 1.00 86.88 121 GLU A O 1
ATOM 940 N N . TYR A 1 122 ? 5.738 -12.939 -9.793 1.00 92.25 122 TYR A N 1
ATOM 941 C CA . TYR A 1 122 ? 5.853 -11.925 -10.831 1.00 92.25 122 TYR A CA 1
ATOM 942 C C . TYR A 1 122 ? 4.983 -10.692 -10.584 1.00 92.25 122 TYR A C 1
ATOM 944 O O . TYR A 1 122 ? 3.756 -10.745 -10.449 1.00 92.25 122 TYR A O 1
ATOM 952 N N . LEU A 1 123 ? 5.638 -9.534 -10.644 1.00 95.12 123 LEU A N 1
ATOM 953 C CA . LEU A 1 123 ? 5.041 -8.211 -10.577 1.00 95.12 123 LEU A CA 1
ATOM 954 C C . LEU A 1 123 ? 5.181 -7.515 -11.931 1.00 95.12 123 LEU A C 1
ATOM 956 O O . LEU A 1 123 ? 6.281 -7.282 -12.427 1.00 95.12 123 LEU A O 1
ATOM 960 N N . THR A 1 124 ? 4.054 -7.144 -12.523 1.00 96.00 124 THR A N 1
ATOM 961 C CA . THR A 1 124 ? 4.026 -6.280 -13.702 1.00 96.00 124 THR A CA 1
ATOM 962 C C . THR A 1 124 ? 4.029 -4.820 -13.273 1.00 96.00 124 THR A C 1
ATOM 964 O O . THR A 1 124 ? 3.242 -4.415 -12.412 1.00 96.00 124 THR A O 1
ATOM 967 N N . VAL A 1 125 ? 4.882 -4.023 -13.911 1.00 95.75 125 VAL A N 1
ATOM 968 C CA . VAL A 1 125 ? 5.028 -2.588 -13.664 1.00 95.75 125 VAL A CA 1
ATOM 969 C C . VAL A 1 125 ? 4.795 -1.842 -14.964 1.00 95.75 125 VAL A C 1
ATOM 971 O O . VAL A 1 125 ? 5.560 -1.979 -15.915 1.00 95.75 125 VAL A O 1
ATOM 974 N N . LEU A 1 126 ? 3.748 -1.026 -15.009 1.00 96.19 126 LEU A N 1
ATOM 975 C CA . LEU A 1 126 ? 3.600 -0.033 -16.063 1.00 96.19 126 LEU A CA 1
ATOM 976 C C . LEU A 1 126 ? 4.301 1.240 -15.597 1.00 96.19 126 LEU A C 1
ATOM 978 O O . LEU A 1 126 ? 3.856 1.867 -14.637 1.00 96.19 126 LEU A O 1
ATOM 982 N N . SER A 1 127 ? 5.381 1.622 -16.268 1.00 95.38 127 SER A N 1
ATOM 983 C CA . SER A 1 127 ? 6.133 2.848 -16.009 1.00 95.38 127 SER A CA 1
ATOM 984 C C . SER A 1 127 ? 6.056 3.803 -17.197 1.00 95.38 127 SER A C 1
ATOM 986 O O . SER A 1 127 ? 5.549 3.464 -18.270 1.00 95.38 127 SER A O 1
ATOM 988 N N . THR A 1 128 ? 6.599 5.007 -17.035 1.00 93.62 128 THR A N 1
ATOM 989 C CA . THR A 1 128 ? 6.715 5.974 -18.138 1.00 93.62 128 THR A CA 1
ATOM 990 C C . THR A 1 128 ? 7.617 5.495 -19.283 1.00 93.62 128 THR A C 1
ATOM 992 O O . THR A 1 128 ? 7.542 6.049 -20.377 1.00 93.62 128 THR A O 1
ATOM 995 N N . SER A 1 129 ? 8.438 4.458 -19.068 1.00 94.12 129 SER A N 1
ATOM 996 C CA . SER A 1 129 ? 9.282 3.843 -20.101 1.00 94.12 129 SER A CA 1
ATOM 997 C C . SER A 1 129 ? 8.668 2.600 -20.752 1.00 94.12 129 SER A C 1
ATOM 999 O O . SER A 1 129 ? 9.261 2.051 -21.678 1.00 94.12 129 SER A O 1
ATOM 1001 N N . GLY A 1 130 ? 7.489 2.157 -20.305 1.00 95.06 130 GLY A N 1
ATOM 1002 C CA . GLY A 1 130 ? 6.785 1.004 -20.863 1.00 95.06 130 GLY A CA 1
ATOM 1003 C C . GLY A 1 130 ? 6.354 -0.010 -19.808 1.00 95.06 130 GLY A C 1
ATOM 1004 O O . GLY A 1 130 ? 6.227 0.306 -18.628 1.00 95.06 130 GLY A O 1
ATOM 1005 N N . LEU A 1 131 ? 6.086 -1.234 -20.257 1.00 95.38 131 LEU A N 1
ATOM 1006 C CA . LEU A 1 131 ? 5.660 -2.341 -19.405 1.00 95.38 131 LEU A CA 1
ATOM 1007 C C . LEU A 1 131 ? 6.859 -3.226 -19.053 1.00 95.38 131 LEU A C 1
ATOM 1009 O O . LEU A 1 131 ? 7.553 -3.702 -19.949 1.00 95.38 131 LEU A O 1
ATOM 1013 N N . HIS A 1 132 ? 7.057 -3.480 -17.763 1.00 93.62 132 HIS A N 1
ATOM 1014 C CA . HIS A 1 132 ? 8.144 -4.296 -17.223 1.00 93.62 132 HIS A CA 1
ATOM 1015 C C . HIS A 1 132 ? 7.575 -5.482 -16.451 1.00 93.62 132 HIS A C 1
ATOM 1017 O O . HIS A 1 132 ? 6.526 -5.370 -15.814 1.00 93.62 132 HIS A O 1
ATOM 1023 N N . LEU A 1 133 ? 8.284 -6.606 -16.490 1.00 94.12 133 LEU A N 1
ATOM 1024 C CA . LEU A 1 133 ? 7.986 -7.792 -15.696 1.00 94.12 133 LEU A CA 1
ATOM 1025 C C . LEU A 1 133 ? 9.142 -8.021 -14.726 1.00 94.12 133 LEU A C 1
ATOM 1027 O O . LEU A 1 133 ? 10.272 -8.241 -15.156 1.00 94.12 133 LEU A O 1
ATOM 1031 N N . LEU A 1 134 ? 8.855 -7.946 -13.432 1.00 91.44 134 LEU A N 1
ATOM 1032 C CA . LEU A 1 134 ? 9.837 -8.059 -12.361 1.00 91.44 134 LEU A CA 1
ATOM 1033 C C . LEU A 1 134 ? 9.539 -9.301 -11.526 1.00 91.44 134 LEU A C 1
ATOM 1035 O O . LEU A 1 134 ? 8.378 -9.624 -11.281 1.00 91.44 134 LEU A O 1
ATOM 1039 N N . ALA A 1 135 ? 10.582 -9.976 -11.053 1.00 87.12 135 ALA A N 1
ATOM 1040 C CA . ALA A 1 135 ? 10.433 -11.019 -10.049 1.00 87.12 135 ALA A CA 1
ATOM 1041 C C . ALA A 1 135 ? 10.292 -10.363 -8.666 1.00 87.12 135 ALA A C 1
ATOM 1043 O O . ALA A 1 135 ? 11.222 -9.713 -8.190 1.00 87.12 135 ALA A O 1
ATOM 1044 N N . ALA A 1 136 ? 9.129 -10.523 -8.037 1.00 70.81 136 ALA A N 1
ATOM 1045 C CA . ALA A 1 136 ? 8.754 -9.907 -6.764 1.00 70.81 136 ALA A CA 1
ATOM 1046 C C . ALA A 1 136 ? 9.582 -10.413 -5.569 1.00 70.81 136 ALA A C 1
ATOM 1048 O O . ALA A 1 136 ? 9.674 -9.737 -4.545 1.00 70.81 136 ALA A O 1
ATOM 1049 N N . LEU A 1 137 ? 10.186 -11.596 -5.707 1.00 67.25 137 LEU A N 1
ATOM 1050 C CA . LEU A 1 137 ? 10.999 -12.259 -4.695 1.00 67.25 137 LEU A CA 1
ATOM 1051 C C . LEU A 1 137 ? 12.448 -12.355 -5.180 1.00 67.25 137 LEU A C 1
ATOM 1053 O O . LEU A 1 137 ? 12.858 -13.358 -5.755 1.00 67.25 137 LEU A O 1
ATOM 1057 N N . HIS A 1 138 ? 13.242 -11.314 -4.947 1.00 53.31 138 HIS A N 1
ATOM 1058 C CA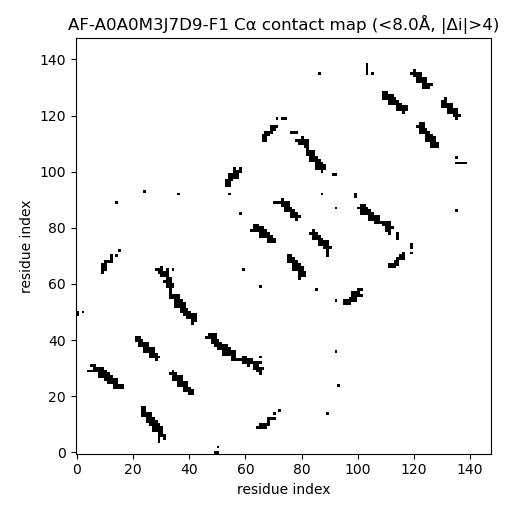 . HIS A 1 138 ? 14.694 -11.467 -4.888 1.00 53.31 138 HIS A CA 1
ATOM 1059 C C . HIS A 1 138 ? 15.151 -11.174 -3.464 1.00 53.31 138 HIS A C 1
ATOM 1061 O O . HIS A 1 138 ? 15.335 -10.025 -3.070 1.00 53.31 138 HIS A O 1
ATOM 1067 N N . THR A 1 139 ? 15.352 -12.236 -2.690 1.00 47.66 139 THR A N 1
ATOM 1068 C CA . THR A 1 139 ? 16.357 -12.249 -1.631 1.00 47.66 139 THR A CA 1
ATOM 1069 C C . THR A 1 139 ? 17.611 -12.875 -2.232 1.00 47.66 139 THR A C 1
ATOM 1071 O O . THR A 1 139 ? 17.640 -14.090 -2.426 1.00 47.66 139 THR A O 1
ATOM 1074 N N . PRO A 1 140 ? 18.698 -12.127 -2.490 1.00 36.75 140 PRO A N 1
ATOM 1075 C CA . PRO A 1 140 ? 19.994 -12.745 -2.326 1.00 36.75 140 PRO A CA 1
ATOM 1076 C C . PRO A 1 140 ? 20.122 -13.001 -0.824 1.00 36.75 140 PRO A C 1
ATOM 1078 O O .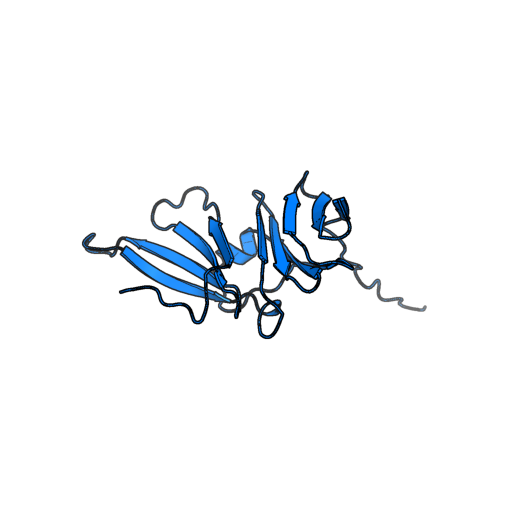 PRO A 1 140 ? 20.444 -12.102 -0.050 1.00 36.75 140 PRO A O 1
ATOM 1081 N N . SER A 1 141 ? 19.828 -14.226 -0.379 1.00 37.81 141 SER A N 1
ATOM 1082 C CA . SER A 1 141 ? 20.434 -14.690 0.860 1.00 37.81 141 SER A CA 1
ATOM 1083 C C . SER A 1 141 ? 21.933 -14.582 0.625 1.00 37.81 141 SER A C 1
ATOM 1085 O O . SER A 1 141 ? 22.454 -15.256 -0.266 1.00 37.81 141 SER A O 1
ATOM 1087 N N . SER A 1 142 ? 22.624 -13.710 1.353 1.00 36.44 142 SER A N 1
ATOM 1088 C CA . SER A 1 142 ? 24.077 -13.747 1.396 1.00 36.44 142 SER A CA 1
ATOM 1089 C C . SER A 1 142 ? 24.462 -15.139 1.889 1.00 36.44 142 SER A C 1
ATOM 1091 O O . SER A 1 142 ? 24.394 -15.421 3.086 1.00 36.44 142 SER A O 1
ATOM 1093 N N . SER A 1 143 ? 24.801 -16.035 0.965 1.00 38.56 143 SER A N 1
ATOM 1094 C CA . SER A 1 143 ? 25.572 -17.222 1.279 1.00 38.56 143 SER A CA 1
ATOM 1095 C C . SER A 1 143 ? 26.885 -16.698 1.834 1.00 38.56 143 SER A C 1
ATOM 1097 O O . SER A 1 143 ? 27.715 -16.158 1.102 1.00 38.56 143 SER A O 1
ATOM 1099 N N . VAL A 1 144 ? 27.010 -16.765 3.154 1.00 39.91 144 VAL A N 1
ATOM 1100 C CA . VAL A 1 144 ? 28.281 -16.621 3.845 1.00 39.91 144 VAL A CA 1
ATOM 1101 C C . VAL A 1 144 ? 29.206 -17.653 3.207 1.00 39.91 144 VAL A C 1
ATOM 1103 O O . VAL A 1 144 ? 29.003 -18.852 3.378 1.00 39.91 144 VAL A O 1
ATOM 1106 N N . PHE A 1 145 ? 30.166 -17.187 2.411 1.00 43.69 145 PHE A N 1
ATOM 1107 C CA . PHE A 1 145 ? 31.338 -17.980 2.081 1.00 43.69 145 PHE A CA 1
ATOM 1108 C C . PHE A 1 145 ? 32.057 -18.229 3.406 1.00 43.69 145 PHE A C 1
ATOM 1110 O O . PHE A 1 145 ? 32.640 -17.316 3.988 1.00 43.69 145 PHE A O 1
ATOM 1117 N N . THR A 1 146 ? 31.936 -19.440 3.936 1.00 44.50 146 THR A N 1
ATOM 1118 C CA . THR A 1 146 ? 32.961 -19.979 4.821 1.00 44.50 146 THR A CA 1
ATOM 1119 C C . THR A 1 146 ? 34.035 -20.538 3.905 1.00 44.50 146 THR A C 1
ATOM 1121 O O . THR A 1 146 ? 33.828 -21.581 3.286 1.00 44.50 146 THR A O 1
ATOM 1124 N N . ASP A 1 147 ? 35.128 -19.793 3.760 1.00 47.97 147 ASP A N 1
ATOM 1125 C CA . ASP A 1 147 ? 36.375 -20.354 3.251 1.00 47.97 147 ASP A CA 1
ATOM 1126 C C . ASP A 1 147 ? 36.891 -21.339 4.313 1.00 47.97 147 ASP A C 1
ATOM 1128 O O . ASP A 1 147 ? 37.191 -20.934 5.441 1.00 47.97 147 ASP A O 1
ATOM 1132 N N . ASP A 1 148 ? 36.915 -22.622 3.948 1.00 41.25 148 ASP A N 1
ATOM 1133 C CA . ASP A 1 148 ? 37.772 -23.646 4.560 1.00 41.25 148 ASP A CA 1
ATOM 1134 C C . ASP A 1 148 ? 39.217 -23.493 4.050 1.00 41.25 148 ASP A C 1
ATOM 1136 O O . ASP A 1 148 ? 39.398 -23.250 2.830 1.00 41.25 148 ASP A O 1
#

Radius of gyration: 16.76 Å; Cα contacts (8 Å, |Δi|>4): 347; chains: 1; bounding box: 60×40×43 Å

Organism: Anisakis simplex (NCBI:txid6269)

Nearest PDB structures (foldseek):
  6rxt-assembly1_UM  TM=7.246E-01  e=2.689E-02  Thermochaetoides thermophila
  8qcb-assembly1_C  TM=6.654E-01  e=1.340E-02  Saccharomyces cerevisiae
  4a0a-assembly1_A  TM=5.830E-01  e=1.141E-02  Homo sapiens
  5zcs-assembly1_D  TM=6.895E-01  e=5.696E-02  Homo sapiens
  7m3x-assembly1_A  TM=4.750E-01  e=9.711E-03  Homo sapiens

InterPro domains:
  IPR036322 WD40-repeat-containing domain superfamily [SSF50978] (17-130)

Sequence (148 aa):
MKLKFSGAISVLQLLRLDGRDDKILILISSTLGPAAVWSLAMSADKSHFEWKRLSVLDETKGHDTVVCSTATQSMVAIATYDGSIFVYRHEDLLTEEPIIRSSSQIENPAPAMSLKFLDEEYLTVLSTSGLHLLAALHTPSSSVFTDD

Foldseek 3Di:
DDDDDPAAKQDWDWQDDPPDPQWTWIFTAGQQDDIFIKIWGQPPVNPDIDIDTQETAVVSHPDGGFHEWDDDNFKIWIAHQCQKIFIATSVQNVPSHHYGYGPDIDGDNFGFNYWDDPDQQWIWTQGPVGIDIDGSDDDPPPPPPPDD

Solvent-accessible surface area (backbone atoms only — not comparable to full-atom values): 8429 Å² total; per-residue (Å²): 128,85,91,81,69,100,43,62,77,43,32,81,43,79,50,87,60,89,94,46,89,71,49,46,40,33,41,38,23,21,54,62,44,46,32,27,34,31,39,43,28,64,38,96,86,67,81,48,70,43,79,45,81,46,26,33,38,57,84,33,55,89,44,63,31,39,48,31,59,35,71,64,92,58,36,34,38,40,26,18,44,77,10,45,32,40,27,28,49,37,66,65,73,67,67,58,48,64,66,41,74,61,74,24,78,48,84,40,101,38,34,44,68,40,52,40,68,81,56,91,52,37,31,36,35,38,28,84,84,46,81,46,82,41,69,55,73,64,73,84,72,80,75,76,81,77,85,129

Mean predicted aligned error: 6.67 Å

pLDDT: mean 87.27, std 14.34, range [36.44, 97.0]